Protein AF-S3HGX3-F1 (afdb_monomer)

Organism: NCBI:txid990285

Radius of gyration: 30.18 Å; Cα contacts (8 Å, |Δi|>4): 85; chains: 1; bounding box: 88×58×69 Å

Foldseek 3Di:
DDDDDPPDPPPPPDPPVVPPPFDFPDWDWDDDVQFIWIWTAGPVGDIDIDTDGCVVPPPHDRVCVVVVSVVVVVVVVVVVVPDDPDDDDPVVVVVVVVVVVVPDDDPPPPPPPDDDDPPDDDDDDDD

Structure (mmCIF, N/CA/C/O backbone):
data_AF-S3HGX3-F1
#
_entry.id   AF-S3HGX3-F1
#
loop_
_atom_site.group_PDB
_atom_site.id
_atom_site.type_symbol
_atom_site.label_atom_id
_atom_site.label_alt_id
_atom_site.label_comp_id
_atom_site.label_asym_id
_atom_site.label_entity_id
_atom_site.label_seq_id
_atom_site.pdbx_PDB_ins_code
_atom_site.Cartn_x
_atom_site.Cartn_y
_atom_site.Cartn_z
_atom_site.occupancy
_atom_site.B_iso_or_equiv
_atom_site.auth_seq_id
_atom_site.auth_comp_id
_atom_site.auth_asym_id
_atom_site.auth_atom_id
_atom_site.pdbx_PDB_model_num
ATOM 1 N N . MET A 1 1 ? -31.665 -16.029 56.539 1.00 43.66 1 MET A N 1
ATOM 2 C CA . MET A 1 1 ? -31.669 -16.544 55.157 1.00 43.66 1 MET A CA 1
ATOM 3 C C . MET A 1 1 ? -31.336 -15.346 54.291 1.00 43.66 1 MET A C 1
ATOM 5 O O . MET A 1 1 ? -32.174 -14.468 54.161 1.00 43.66 1 MET A O 1
ATOM 9 N N . LEU A 1 2 ? -30.049 -15.194 53.976 1.00 43.62 2 LEU A N 1
ATOM 10 C CA . LEU A 1 2 ? -29.474 -13.968 53.418 1.00 43.62 2 LEU A CA 1
ATOM 11 C C . LEU A 1 2 ? -29.730 -13.867 51.908 1.00 43.62 2 LEU A C 1
ATOM 13 O O . LEU A 1 2 ? -29.897 -14.873 51.225 1.00 43.62 2 LEU A O 1
ATOM 17 N N . ASP A 1 3 ? -29.776 -12.618 51.475 1.00 42.62 3 ASP A N 1
ATOM 18 C CA . ASP A 1 3 ? -30.078 -12.054 50.164 1.00 42.62 3 ASP A CA 1
ATOM 19 C C . ASP A 1 3 ? -28.940 -12.252 49.130 1.00 42.62 3 ASP A C 1
ATOM 21 O O . ASP A 1 3 ? -27.788 -11.968 49.453 1.00 42.62 3 ASP A O 1
ATOM 25 N N . ASN A 1 4 ? -29.317 -12.654 47.897 1.00 49.75 4 ASN A N 1
ATOM 26 C CA . ASN A 1 4 ? -28.673 -12.388 46.582 1.00 49.75 4 ASN A CA 1
ATOM 27 C C . ASN A 1 4 ? -27.224 -12.904 46.312 1.00 49.75 4 ASN A C 1
ATOM 29 O O . ASN A 1 4 ? -26.557 -13.378 47.224 1.00 49.75 4 ASN A O 1
ATOM 33 N N . PRO A 1 5 ? -26.602 -12.707 45.121 1.00 52.41 5 PRO A N 1
ATOM 34 C CA . PRO A 1 5 ? -27.024 -12.791 43.704 1.00 52.41 5 PRO A CA 1
ATOM 35 C C . PRO A 1 5 ? -25.943 -13.454 42.793 1.00 52.41 5 PRO A C 1
ATOM 37 O O . PRO A 1 5 ? -24.835 -12.928 42.692 1.00 52.41 5 PRO A O 1
ATOM 40 N N . ASP A 1 6 ? -26.241 -14.505 42.016 1.00 46.69 6 ASP A N 1
ATOM 41 C CA . ASP A 1 6 ? -25.318 -14.979 40.952 1.00 46.69 6 ASP A CA 1
ATOM 42 C C . ASP A 1 6 ? -25.847 -14.624 39.554 1.00 46.69 6 ASP A C 1
ATOM 44 O O . ASP A 1 6 ? -26.262 -15.452 38.746 1.00 46.69 6 ASP A O 1
ATOM 48 N N . GLU A 1 7 ? -25.867 -13.317 39.295 1.00 57.22 7 GLU A N 1
ATOM 49 C CA . GLU A 1 7 ? -25.863 -12.746 37.954 1.00 57.22 7 GLU A CA 1
ATOM 50 C C . GLU A 1 7 ? -24.412 -12.431 37.591 1.00 57.22 7 GLU A C 1
ATOM 52 O O . GLU A 1 7 ? -23.930 -11.354 37.934 1.00 57.22 7 GLU A O 1
ATOM 57 N N . LYS A 1 8 ? -23.720 -13.329 36.881 1.00 50.72 8 LYS A N 1
ATOM 58 C CA . LYS A 1 8 ? -22.553 -12.985 36.044 1.00 50.72 8 LYS A CA 1
ATOM 59 C C . LYS A 1 8 ? -22.445 -13.956 34.864 1.00 50.72 8 LYS A C 1
ATOM 61 O O . LYS A 1 8 ? -21.452 -14.657 34.681 1.00 50.72 8 LYS A O 1
ATOM 66 N N . ARG A 1 9 ? -23.476 -13.997 34.015 1.00 44.62 9 ARG A N 1
ATOM 67 C CA . ARG A 1 9 ? -23.360 -14.581 32.672 1.00 44.62 9 ARG A CA 1
ATOM 68 C C . ARG A 1 9 ? -22.400 -13.680 31.894 1.00 44.62 9 ARG A C 1
ATOM 70 O O . ARG A 1 9 ? -22.819 -12.669 31.340 1.00 44.62 9 ARG A O 1
ATOM 77 N N . PHE A 1 10 ? -21.111 -14.016 31.916 1.00 42.84 10 PHE A N 1
ATOM 78 C CA . PHE A 1 10 ? -20.070 -13.394 31.100 1.00 42.84 10 PHE A CA 1
ATOM 79 C C . PHE A 1 10 ? -20.380 -13.663 29.622 1.00 42.84 10 PHE A C 1
ATOM 81 O O . PHE A 1 10 ? -19.813 -14.541 28.975 1.00 42.84 10 PHE A O 1
ATOM 88 N N . THR A 1 11 ? -21.338 -12.919 29.073 1.00 45.44 11 THR A N 1
ATOM 89 C CA . THR A 1 11 ? -21.412 -12.698 27.640 1.00 45.44 11 THR A CA 1
ATOM 90 C C . THR A 1 11 ? -20.208 -11.838 27.316 1.00 45.44 11 THR A C 1
ATOM 92 O O . THR A 1 11 ? -20.196 -10.647 27.630 1.00 45.44 11 THR A O 1
ATOM 95 N N . TRP A 1 12 ? -19.186 -12.446 26.723 1.00 38.22 12 TRP A N 1
ATOM 96 C CA . TRP A 1 12 ? -18.106 -11.742 26.048 1.00 38.22 12 TRP A CA 1
ATOM 97 C C . TRP A 1 12 ? -18.719 -10.968 24.876 1.00 38.22 12 TRP A C 1
ATOM 99 O O . TRP A 1 12 ? -18.672 -11.383 23.721 1.00 38.22 12 TRP A O 1
ATOM 109 N N . ARG A 1 13 ? -19.383 -9.850 25.181 1.00 45.44 13 ARG A N 1
ATOM 110 C CA . ARG A 1 13 ? -19.679 -8.809 24.212 1.00 45.44 13 ARG A CA 1
ATOM 111 C C . ARG A 1 13 ? -18.330 -8.209 23.872 1.00 45.44 13 ARG A C 1
ATOM 113 O O . ARG A 1 13 ? -17.837 -7.346 24.580 1.00 45.44 13 ARG A O 1
ATOM 120 N N . ASN A 1 14 ? -17.723 -8.780 22.839 1.00 51.47 14 ASN A N 1
ATOM 121 C CA . ASN A 1 14 ? -17.058 -8.068 21.764 1.00 51.47 14 ASN A CA 1
ATOM 122 C C . ASN A 1 14 ? -16.847 -6.579 22.093 1.00 51.47 14 ASN A C 1
ATOM 124 O O . ASN A 1 14 ? -17.664 -5.740 21.707 1.00 51.47 14 ASN A O 1
ATOM 128 N N . CYS A 1 15 ? -15.773 -6.259 22.819 1.00 46.22 15 CYS A N 1
ATOM 129 C CA . CYS A 1 15 ? -15.245 -4.901 22.906 1.00 46.22 15 CYS A CA 1
ATOM 130 C C . CYS A 1 15 ? -14.617 -4.556 21.550 1.00 46.22 15 CYS A C 1
ATOM 132 O O . CYS A 1 15 ? -13.412 -4.365 21.428 1.00 46.22 15 CYS A O 1
ATOM 134 N N . GLN A 1 16 ? -15.439 -4.524 20.503 1.00 52.69 16 GLN A N 1
ATOM 135 C CA . GLN A 1 16 ? -15.096 -3.839 19.277 1.00 52.69 16 GLN A CA 1
ATOM 136 C C . GLN A 1 16 ? -15.202 -2.364 19.623 1.00 52.69 16 GLN A C 1
ATOM 138 O O . GLN A 1 16 ? -16.304 -1.828 19.624 1.00 52.69 16 GLN A O 1
ATOM 143 N N . ASN A 1 17 ? -14.087 -1.736 19.986 1.00 49.31 17 ASN A N 1
ATOM 144 C CA . ASN A 1 17 ? -14.010 -0.287 20.076 1.00 49.31 17 ASN A CA 1
ATOM 145 C C . ASN A 1 17 ? -14.389 0.256 18.681 1.00 49.31 17 ASN A C 1
ATOM 147 O O . ASN A 1 17 ? -13.613 0.060 17.743 1.00 49.31 17 ASN A O 1
ATOM 151 N N . PRO A 1 18 ? -15.581 0.851 18.479 1.00 50.81 18 PRO A N 1
ATOM 152 C CA . PRO A 1 18 ? -16.031 1.239 17.143 1.00 50.81 18 PRO A CA 1
ATOM 153 C C . PRO A 1 18 ? -15.383 2.552 16.677 1.00 50.81 18 PRO A C 1
ATOM 155 O O . PRO A 1 18 ? -15.626 2.995 15.562 1.00 50.81 18 PRO A O 1
ATOM 158 N N . GLU A 1 19 ? -14.559 3.181 17.520 1.00 48.81 19 GLU A N 1
ATOM 159 C CA . GLU A 1 19 ? -14.175 4.586 17.359 1.00 48.81 19 GLU A CA 1
ATOM 160 C C . GLU A 1 19 ? -12.846 4.811 16.622 1.00 48.81 19 GLU A C 1
ATOM 162 O O . GLU A 1 19 ? -12.433 5.952 16.454 1.00 48.81 19 GLU A O 1
ATOM 167 N N . ILE A 1 20 ? -12.188 3.753 16.129 1.00 54.34 20 ILE A N 1
ATOM 168 C CA . ILE A 1 20 ? -11.042 3.882 15.206 1.00 54.34 20 ILE A CA 1
ATOM 169 C C . ILE A 1 20 ? -11.229 2.947 14.003 1.00 54.34 20 ILE A C 1
ATOM 171 O O . ILE A 1 20 ? -10.363 2.147 13.656 1.00 54.34 20 ILE A O 1
ATOM 175 N N . SER A 1 21 ? -12.395 2.995 13.354 1.00 59.59 21 SER A N 1
ATOM 176 C CA . SER A 1 21 ? -12.533 2.416 12.016 1.00 59.59 21 SER A CA 1
ATOM 177 C C . SER A 1 21 ? -11.971 3.404 10.993 1.00 59.59 21 SER A C 1
ATOM 179 O O . SER A 1 21 ? -12.664 4.331 10.577 1.00 59.59 21 SER A O 1
ATOM 181 N N . MET A 1 22 ? -10.714 3.223 10.584 1.00 67.62 22 MET A N 1
ATOM 182 C CA . MET A 1 22 ? -10.182 3.916 9.409 1.00 67.62 22 MET A CA 1
ATOM 183 C C . MET A 1 22 ? -10.881 3.349 8.164 1.00 67.62 22 MET A C 1
ATOM 185 O O . MET A 1 22 ? -10.532 2.273 7.678 1.00 67.62 22 MET A O 1
ATOM 189 N N . ALA A 1 23 ? -11.905 4.044 7.670 1.00 77.88 23 ALA A N 1
ATOM 190 C CA . ALA A 1 23 ? -12.539 3.719 6.400 1.00 77.88 23 ALA A CA 1
ATOM 191 C C . ALA A 1 23 ? -11.702 4.316 5.262 1.00 77.88 23 ALA A C 1
ATOM 193 O O . ALA A 1 23 ? -11.522 5.530 5.186 1.00 77.88 23 ALA A O 1
ATOM 194 N N . ILE A 1 24 ? -11.167 3.452 4.397 1.00 83.12 24 ILE A N 1
ATOM 195 C CA . ILE A 1 24 ? -10.436 3.877 3.200 1.00 83.12 24 ILE A CA 1
ATOM 196 C C . ILE A 1 24 ? -11.454 4.454 2.212 1.00 83.12 24 ILE A C 1
ATOM 198 O O . ILE A 1 24 ? -12.335 3.728 1.748 1.00 83.12 24 ILE A O 1
ATOM 202 N N . THR A 1 25 ? -11.321 5.738 1.896 1.00 89.75 25 THR A N 1
ATOM 203 C CA . THR A 1 25 ? -12.212 6.469 0.984 1.00 89.75 25 THR A CA 1
ATOM 204 C C . THR A 1 25 ? -11.733 6.363 -0.456 1.00 89.75 25 THR A C 1
ATOM 206 O O . THR A 1 25 ? -12.538 6.149 -1.359 1.00 89.75 25 THR A O 1
ATOM 209 N N . ASP A 1 26 ? -10.426 6.492 -0.674 1.00 91.50 26 ASP A N 1
ATOM 210 C CA . ASP A 1 26 ? -9.827 6.469 -2.004 1.00 91.50 26 ASP A CA 1
ATOM 211 C C . ASP A 1 26 ? -8.480 5.728 -2.003 1.00 91.50 26 ASP A C 1
ATOM 213 O O . ASP A 1 26 ? -7.772 5.658 -0.990 1.00 91.50 26 ASP A O 1
ATOM 217 N N . VAL A 1 27 ? -8.167 5.110 -3.147 1.00 94.12 27 VAL A N 1
ATOM 218 C CA . VAL A 1 27 ? -6.923 4.371 -3.372 1.00 94.12 27 VAL A CA 1
ATOM 219 C C . VAL A 1 27 ? -6.345 4.755 -4.723 1.00 94.12 27 VAL A C 1
ATOM 221 O O . VAL A 1 27 ? -6.924 4.449 -5.765 1.00 94.12 27 VAL A O 1
ATOM 224 N N . THR A 1 28 ? -5.155 5.344 -4.709 1.00 95.25 28 THR A N 1
ATOM 225 C CA . THR A 1 28 ? -4.439 5.763 -5.918 1.00 95.25 28 THR A CA 1
ATOM 226 C C . THR A 1 28 ? -3.139 4.992 -6.082 1.00 95.25 28 THR A C 1
ATOM 228 O O . THR A 1 28 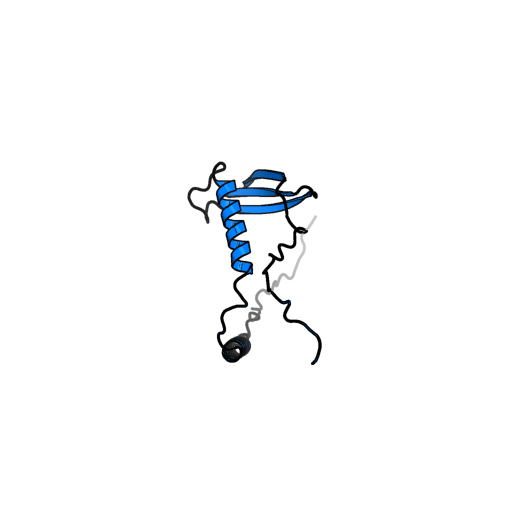? -2.485 4.613 -5.111 1.00 95.25 28 THR A O 1
ATOM 231 N N . VAL A 1 29 ? -2.765 4.731 -7.337 1.00 96.88 29 VAL A N 1
ATOM 232 C CA . VAL A 1 29 ? -1.525 4.035 -7.695 1.00 96.88 29 VAL A CA 1
ATOM 233 C C . VAL A 1 29 ? -0.696 4.944 -8.587 1.00 96.88 29 VAL A C 1
ATOM 235 O O . VAL A 1 29 ? -1.153 5.365 -9.648 1.00 96.88 29 VAL A O 1
ATOM 238 N N . HIS A 1 30 ? 0.541 5.201 -8.178 1.00 95.94 30 HIS A N 1
ATOM 239 C CA . HIS A 1 30 ? 1.503 5.987 -8.937 1.00 95.94 30 HIS A CA 1
ATOM 240 C C . HIS A 1 30 ? 2.714 5.127 -9.312 1.00 95.94 30 HIS A C 1
ATOM 242 O O . HIS A 1 30 ? 3.280 4.462 -8.441 1.00 95.94 30 HIS A O 1
ATOM 248 N N . PRO A 1 31 ? 3.150 5.122 -10.583 1.00 94.88 31 PRO A N 1
ATOM 249 C CA . PRO A 1 31 ? 4.423 4.515 -10.944 1.00 94.88 31 PRO A CA 1
ATOM 250 C C . PRO A 1 31 ? 5.576 5.286 -10.285 1.00 94.88 31 PRO A C 1
ATOM 252 O O . PRO A 1 31 ? 5.545 6.513 -10.183 1.00 94.88 31 PRO A O 1
ATOM 255 N N . LYS A 1 32 ? 6.601 4.558 -9.846 1.00 93.62 32 LYS A N 1
ATOM 256 C CA . LYS A 1 32 ? 7.849 5.091 -9.289 1.00 93.62 32 LYS A CA 1
ATOM 257 C C . LYS A 1 32 ? 9.024 4.382 -9.960 1.00 93.62 32 LYS A C 1
ATOM 259 O O . LYS A 1 32 ? 8.856 3.307 -10.532 1.00 93.62 32 LYS A O 1
ATOM 264 N N . ASP A 1 33 ? 10.214 4.967 -9.881 1.00 91.75 33 ASP A N 1
ATOM 265 C CA . ASP A 1 33 ? 11.441 4.310 -10.329 1.00 91.75 33 ASP A CA 1
ATOM 266 C C . ASP A 1 33 ? 11.571 2.907 -9.706 1.00 91.75 33 ASP A C 1
ATOM 268 O O . ASP A 1 33 ? 11.565 2.744 -8.482 1.00 91.75 33 ASP A O 1
ATOM 272 N N . GLY A 1 34 ? 11.569 1.885 -10.564 1.00 89.94 34 GLY A N 1
ATOM 273 C CA . GLY A 1 34 ? 11.648 0.484 -10.156 1.00 89.94 34 GLY A CA 1
ATOM 274 C C . GLY A 1 34 ? 10.423 -0.079 -9.420 1.00 89.94 34 GLY A C 1
ATOM 275 O O . GLY A 1 34 ? 10.555 -1.126 -8.781 1.00 89.94 34 GLY A O 1
ATOM 276 N N . GLY A 1 35 ? 9.241 0.555 -9.472 1.00 94.56 35 GLY A N 1
ATOM 277 C CA . GLY A 1 35 ? 8.069 0.051 -8.749 1.00 94.56 35 GLY A CA 1
ATOM 278 C C . GLY A 1 35 ? 6.801 0.909 -8.801 1.00 94.56 35 GLY A C 1
ATOM 279 O O . GLY A 1 35 ? 6.548 1.639 -9.756 1.00 94.56 35 GLY A O 1
ATOM 280 N N . PHE A 1 36 ? 5.983 0.797 -7.753 1.00 96.38 36 PHE A N 1
ATOM 281 C CA . PHE A 1 36 ? 4.705 1.500 -7.613 1.00 96.38 36 PHE A CA 1
ATOM 282 C C . PHE A 1 36 ? 4.510 1.996 -6.180 1.00 96.38 36 PHE A C 1
ATOM 284 O O . PHE A 1 36 ? 4.911 1.339 -5.219 1.00 96.38 36 PHE A O 1
ATOM 291 N N . VAL A 1 37 ? 3.856 3.141 -6.034 1.00 96.69 37 VAL A N 1
ATOM 292 C CA . VAL A 1 37 ? 3.390 3.671 -4.752 1.00 96.69 37 VAL A CA 1
ATOM 293 C C . VAL A 1 37 ? 1.873 3.600 -4.743 1.00 96.69 37 VAL A C 1
ATOM 295 O O . VAL A 1 37 ? 1.225 4.128 -5.644 1.00 96.69 37 VAL A O 1
ATOM 298 N N . VAL A 1 38 ? 1.314 2.937 -3.736 1.00 96.56 38 VAL A N 1
ATOM 299 C CA . VAL A 1 38 ? -0.129 2.860 -3.506 1.00 96.56 38 VAL A CA 1
ATOM 300 C C . VAL A 1 38 ? -0.465 3.727 -2.304 1.00 96.56 38 VAL A C 1
ATOM 302 O O . VAL A 1 38 ? 0.086 3.517 -1.224 1.00 96.56 38 VAL A O 1
ATOM 305 N N . ILE A 1 39 ? -1.349 4.700 -2.489 1.00 95.94 39 ILE A N 1
ATOM 306 C CA . ILE A 1 39 ? -1.758 5.642 -1.451 1.00 95.94 39 ILE A CA 1
ATOM 307 C C . ILE A 1 39 ? -3.198 5.319 -1.072 1.00 95.94 39 ILE A C 1
ATOM 309 O O . ILE A 1 39 ? -4.080 5.311 -1.926 1.00 95.94 39 ILE A O 1
ATOM 313 N N . PHE A 1 40 ? -3.425 5.047 0.209 1.00 94.44 40 PHE A N 1
ATOM 314 C CA . PHE A 1 40 ? -4.746 4.847 0.795 1.00 94.44 40 PHE A CA 1
ATOM 315 C C . PHE A 1 40 ? -5.105 6.099 1.583 1.00 94.44 40 PHE A C 1
ATOM 317 O O . PHE A 1 40 ? -4.352 6.476 2.479 1.00 94.44 40 PHE A O 1
ATOM 324 N N . THR A 1 41 ? -6.225 6.739 1.271 1.00 93.62 41 THR A N 1
ATOM 325 C CA . THR A 1 41 ? -6.700 7.939 1.977 1.00 93.62 41 THR A CA 1
ATOM 326 C C . THR A 1 41 ? -7.946 7.622 2.798 1.00 93.62 41 THR A C 1
ATOM 328 O O . THR A 1 41 ? -8.760 6.783 2.404 1.00 93.62 41 THR A O 1
ATOM 331 N N . ASP A 1 42 ? -8.097 8.268 3.952 1.00 89.88 42 ASP A N 1
ATOM 332 C CA . ASP A 1 42 ? -9.322 8.213 4.752 1.00 89.88 42 ASP A CA 1
ATOM 333 C C . ASP A 1 42 ? -10.209 9.448 4.515 1.00 89.88 42 ASP A C 1
ATOM 335 O O . ASP A 1 42 ? -9.860 10.394 3.810 1.00 89.88 42 ASP A O 1
ATOM 339 N N . GLN A 1 43 ? -11.393 9.438 5.124 1.00 86.69 43 GLN A N 1
ATOM 340 C CA . GLN A 1 43 ? -12.334 10.563 5.104 1.00 86.69 43 GLN A CA 1
ATOM 341 C C . GLN A 1 43 ? -11.842 11.819 5.847 1.00 86.69 43 GLN A C 1
ATOM 343 O O . GLN A 1 43 ? -12.388 12.900 5.640 1.00 86.69 43 GLN A O 1
ATOM 348 N N . SER A 1 44 ? -10.841 11.683 6.717 1.00 88.00 44 SER A N 1
ATOM 349 C CA . SER A 1 44 ? -10.276 12.775 7.517 1.00 88.00 44 SER A CA 1
ATOM 350 C C . SER A 1 44 ? -9.123 13.489 6.799 1.00 88.00 44 SER A C 1
ATOM 352 O O . SER A 1 44 ? -8.636 14.503 7.293 1.00 88.00 44 SER A O 1
ATOM 354 N N . GLY A 1 45 ? -8.680 12.974 5.646 1.00 85.50 45 GLY A N 1
ATOM 355 C CA . GLY A 1 45 ? -7.529 13.476 4.893 1.00 85.50 45 GLY A CA 1
ATOM 356 C C . GLY A 1 45 ? -6.187 12.847 5.291 1.00 85.50 45 GLY A C 1
ATOM 357 O O . GLY A 1 45 ? -5.154 13.213 4.728 1.00 85.50 45 GLY A O 1
ATOM 358 N N . ASN A 1 46 ? -6.179 11.888 6.218 1.00 90.19 46 ASN A N 1
ATOM 359 C CA . ASN A 1 46 ? -5.012 11.067 6.515 1.00 90.19 46 ASN A CA 1
ATOM 360 C C . ASN A 1 46 ? -4.728 10.137 5.336 1.00 90.19 46 ASN A C 1
ATOM 362 O O . ASN A 1 46 ? -5.647 9.615 4.700 1.00 90.19 46 ASN A O 1
ATOM 366 N N . ASN A 1 47 ? -3.449 9.877 5.068 1.00 93.44 47 ASN A N 1
ATOM 367 C CA . ASN A 1 47 ? -3.063 8.899 4.064 1.00 93.44 47 ASN A CA 1
ATOM 368 C C . ASN A 1 47 ? -1.962 7.961 4.556 1.00 93.44 47 ASN A C 1
ATOM 370 O O . ASN A 1 47 ? -1.132 8.320 5.388 1.00 93.44 47 ASN A O 1
ATOM 374 N N . ILE A 1 48 ? -1.982 6.744 4.023 1.00 92.62 48 ILE A N 1
ATOM 375 C CA . ILE A 1 48 ? -0.940 5.741 4.201 1.00 92.62 48 ILE A CA 1
ATOM 376 C C . ILE A 1 48 ? -0.390 5.430 2.819 1.00 92.62 48 ILE A C 1
ATOM 378 O O . ILE A 1 48 ? -1.130 5.027 1.921 1.00 92.62 48 ILE A O 1
ATOM 382 N N . SER A 1 49 ? 0.918 5.602 2.657 1.00 94.69 49 SER A N 1
ATOM 383 C CA . SER A 1 49 ? 1.616 5.303 1.410 1.00 94.69 49 SER A CA 1
ATOM 384 C C . SER A 1 49 ? 2.396 4.001 1.541 1.00 94.69 49 SER A C 1
ATOM 386 O O . SER A 1 49 ? 3.268 3.870 2.397 1.00 94.69 49 SER A O 1
ATOM 388 N N . VAL A 1 50 ? 2.112 3.046 0.662 1.00 95.00 50 VAL A N 1
ATOM 389 C CA . VAL A 1 50 ? 2.827 1.774 0.563 1.00 95.00 50 VAL A CA 1
ATOM 390 C C . VAL A 1 50 ? 3.676 1.795 -0.701 1.00 95.00 50 VAL A C 1
ATOM 392 O O . VAL A 1 50 ? 3.152 1.910 -1.807 1.00 95.00 50 VAL A O 1
ATOM 395 N N . THR A 1 51 ? 4.995 1.683 -0.547 1.00 95.75 51 THR A N 1
ATOM 396 C CA . THR A 1 51 ? 5.920 1.600 -1.686 1.00 95.75 51 THR A CA 1
ATOM 397 C C . THR A 1 51 ? 6.269 0.145 -1.966 1.00 95.75 51 THR A C 1
ATOM 399 O O . THR A 1 51 ? 6.746 -0.562 -1.082 1.00 95.75 51 THR A O 1
ATOM 402 N N . LEU A 1 52 ? 6.060 -0.289 -3.206 1.00 95.00 52 LEU A N 1
ATOM 403 C CA . LEU A 1 52 ? 6.378 -1.625 -3.692 1.00 95.00 52 LEU A CA 1
ATOM 404 C C . LEU A 1 52 ? 7.468 -1.526 -4.758 1.00 95.00 52 LEU A C 1
ATOM 406 O O . LEU A 1 52 ? 7.324 -0.771 -5.717 1.00 95.00 52 LEU A O 1
ATOM 410 N N . TYR A 1 53 ? 8.531 -2.314 -4.617 1.00 95.12 53 TYR A N 1
ATOM 411 C CA . TYR A 1 53 ? 9.631 -2.373 -5.581 1.00 95.12 53 TYR A CA 1
ATOM 412 C C . TYR A 1 53 ? 9.573 -3.674 -6.377 1.00 95.12 53 TYR A C 1
ATOM 414 O O . TYR A 1 53 ? 9.461 -4.756 -5.799 1.00 95.12 53 TYR A O 1
ATOM 422 N N . ALA A 1 54 ? 9.714 -3.588 -7.699 1.00 90.44 54 ALA A N 1
ATOM 423 C CA . ALA A 1 54 ? 9.715 -4.749 -8.588 1.00 90.44 54 ALA A CA 1
ATOM 424 C C . ALA A 1 54 ? 10.876 -5.716 -8.286 1.00 90.44 54 ALA A C 1
ATOM 426 O O . ALA A 1 54 ? 10.720 -6.925 -8.432 1.00 90.44 54 ALA A O 1
ATOM 427 N N . ALA A 1 55 ? 12.007 -5.200 -7.788 1.00 89.81 55 ALA A N 1
ATOM 428 C CA . ALA A 1 55 ? 13.147 -6.014 -7.358 1.00 89.81 55 ALA A CA 1
ATOM 429 C C . ALA A 1 55 ? 12.815 -6.938 -6.169 1.00 89.81 55 ALA A C 1
ATOM 431 O O . ALA A 1 55 ? 13.301 -8.063 -6.110 1.00 89.81 55 ALA A O 1
ATOM 432 N N . ALA A 1 56 ? 11.967 -6.481 -5.242 1.00 87.25 56 ALA A N 1
ATOM 433 C CA . ALA A 1 56 ? 11.534 -7.257 -4.077 1.00 87.25 56 ALA A CA 1
ATOM 434 C C . ALA A 1 56 ? 10.241 -8.050 -4.336 1.00 87.25 56 ALA A C 1
ATOM 436 O O . ALA A 1 56 ? 9.849 -8.898 -3.540 1.00 87.25 56 ALA A O 1
ATOM 437 N N . SER A 1 57 ? 9.530 -7.745 -5.422 1.00 84.19 57 SER A N 1
ATOM 438 C CA . SER A 1 57 ? 8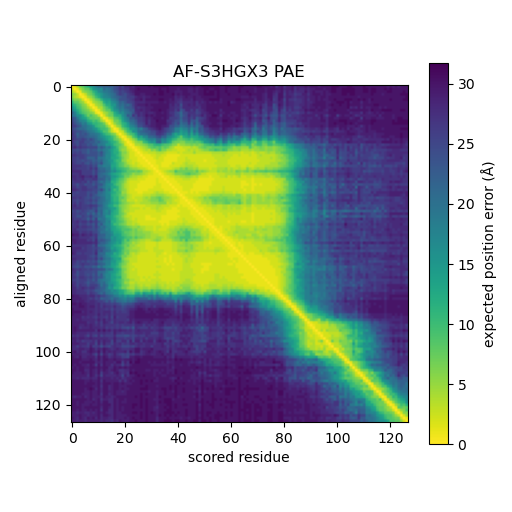.227 -8.321 -5.755 1.00 84.19 57 SER A CA 1
ATOM 439 C C . SER A 1 57 ? 8.171 -8.679 -7.243 1.00 84.19 57 SER A C 1
ATOM 441 O O . SER A 1 57 ? 7.686 -7.883 -8.052 1.00 84.19 57 SER A O 1
ATOM 443 N N . PRO A 1 58 ? 8.646 -9.878 -7.626 1.00 88.38 58 PRO A N 1
ATOM 444 C CA . PRO A 1 58 ? 8.581 -10.343 -9.006 1.00 88.38 58 PRO A CA 1
ATOM 445 C C . PRO A 1 58 ? 7.141 -10.334 -9.543 1.00 88.38 58 PRO A C 1
ATOM 447 O O . PRO A 1 58 ? 6.205 -10.758 -8.860 1.00 88.38 58 PRO A O 1
ATOM 450 N N . GLY A 1 59 ? 6.957 -9.854 -10.776 1.00 89.31 59 GLY A N 1
ATOM 451 C CA . GLY A 1 59 ? 5.638 -9.766 -11.416 1.00 89.31 59 GLY A CA 1
ATOM 452 C C . GLY A 1 59 ? 4.757 -8.613 -10.918 1.00 89.31 59 GLY A C 1
ATOM 453 O O . GLY A 1 59 ? 3.546 -8.635 -11.143 1.00 89.31 59 GLY A O 1
ATOM 454 N N . LEU A 1 60 ? 5.329 -7.619 -10.232 1.00 93.25 60 LEU A N 1
ATOM 455 C CA . LEU A 1 60 ? 4.620 -6.405 -9.832 1.00 93.25 60 LEU A CA 1
ATOM 456 C C . LEU A 1 60 ? 4.195 -5.591 -11.066 1.00 93.25 60 LEU A C 1
ATOM 458 O O . LEU A 1 60 ? 5.022 -5.213 -11.892 1.00 93.25 60 LEU A O 1
ATOM 462 N N . THR A 1 61 ? 2.898 -5.313 -11.176 1.00 93.75 61 THR A N 1
ATOM 463 C CA . THR A 1 61 ? 2.290 -4.505 -12.246 1.00 93.75 61 THR A CA 1
ATOM 464 C C . THR A 1 61 ? 1.306 -3.507 -11.641 1.00 93.75 61 THR A C 1
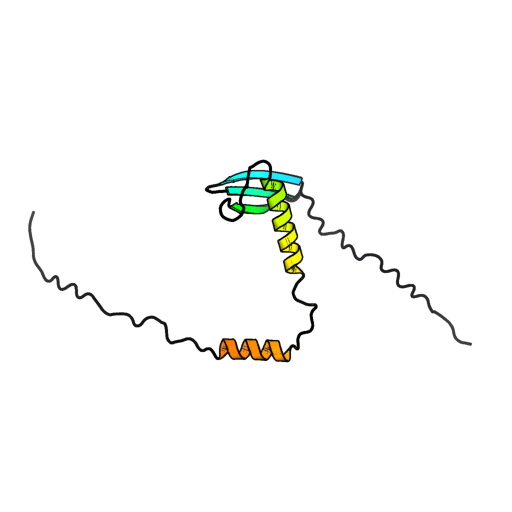ATOM 466 O O . THR A 1 61 ? 0.907 -3.655 -10.486 1.00 93.75 61 THR A O 1
ATOM 469 N N . SER A 1 62 ? 0.874 -2.506 -12.411 1.00 90.12 62 SER A N 1
ATOM 470 C CA . SER A 1 62 ? -0.099 -1.510 -11.940 1.00 90.12 62 SER A CA 1
ATOM 471 C C . SER A 1 62 ? -1.430 -2.132 -11.504 1.00 90.12 62 SER A C 1
ATOM 473 O O . SER A 1 62 ? -2.018 -1.681 -10.527 1.00 90.12 62 SER A O 1
ATOM 475 N N . ASP A 1 63 ? -1.875 -3.183 -12.199 1.00 91.94 63 ASP A N 1
ATOM 476 C CA . ASP A 1 63 ? -3.125 -3.902 -11.924 1.00 91.94 63 ASP A CA 1
ATOM 477 C C . ASP A 1 63 ? -3.081 -4.642 -10.577 1.00 91.94 63 ASP A C 1
ATOM 479 O O . ASP A 1 63 ? -4.015 -4.581 -9.779 1.00 91.94 63 ASP A O 1
ATOM 483 N N . ASN A 1 64 ? -1.946 -5.271 -10.263 1.00 94.38 64 ASN A N 1
ATOM 484 C CA . ASN A 1 64 ? -1.796 -6.044 -9.030 1.00 94.38 64 ASN A CA 1
ATOM 485 C C . ASN A 1 64 ? -1.189 -5.256 -7.856 1.00 94.38 64 ASN A C 1
ATOM 487 O O . ASN A 1 64 ? -1.152 -5.776 -6.736 1.00 94.38 64 ASN A O 1
ATOM 491 N N . ALA A 1 65 ? -0.757 -4.009 -8.073 1.00 95.19 65 ALA A N 1
ATOM 492 C CA . ALA A 1 65 ? -0.115 -3.177 -7.057 1.00 95.19 65 ALA A CA 1
ATOM 493 C C . ALA A 1 65 ? -1.006 -2.981 -5.821 1.00 95.19 65 ALA A C 1
ATOM 495 O O . ALA A 1 65 ? -0.533 -3.129 -4.696 1.00 95.19 65 ALA A O 1
ATOM 496 N N . ILE A 1 66 ? -2.306 -2.730 -6.010 1.00 94.50 66 ILE A N 1
ATOM 497 C CA . ILE A 1 66 ? -3.256 -2.530 -4.900 1.00 94.50 66 ILE A CA 1
ATOM 498 C C . ILE A 1 66 ? -3.374 -3.800 -4.056 1.00 94.50 66 ILE A C 1
ATOM 500 O O . ILE A 1 66 ? -3.292 -3.748 -2.828 1.00 94.50 66 ILE A O 1
ATOM 504 N N . THR A 1 67 ? -3.533 -4.952 -4.709 1.00 96.19 67 THR A N 1
ATOM 505 C CA . THR A 1 67 ? -3.637 -6.256 -4.043 1.00 96.19 67 THR A CA 1
ATOM 506 C C . THR A 1 67 ? -2.384 -6.553 -3.225 1.00 96.19 67 THR A C 1
ATOM 508 O O . THR A 1 67 ? -2.477 -6.960 -2.067 1.00 96.19 67 THR A O 1
ATOM 511 N N . ARG A 1 68 ? -1.201 -6.290 -3.794 1.00 95.06 68 ARG A N 1
ATOM 512 C CA . ARG A 1 68 ? 0.086 -6.468 -3.109 1.00 95.06 68 ARG A CA 1
ATOM 513 C C . ARG A 1 68 ? 0.255 -5.499 -1.939 1.00 95.06 68 ARG A C 1
ATOM 515 O O . ARG A 1 68 ? 0.683 -5.923 -0.871 1.00 95.06 68 ARG A O 1
ATOM 522 N N . ALA A 1 69 ? -0.132 -4.237 -2.105 1.00 94.88 69 ALA A N 1
ATOM 523 C CA . ALA A 1 69 ? -0.046 -3.229 -1.054 1.00 94.88 69 ALA A CA 1
ATOM 524 C C . ALA A 1 69 ? -0.958 -3.561 0.134 1.00 94.88 69 ALA A C 1
ATOM 526 O O . ALA A 1 69 ? -0.529 -3.467 1.281 1.00 94.88 69 ALA A O 1
ATOM 527 N N . ARG A 1 70 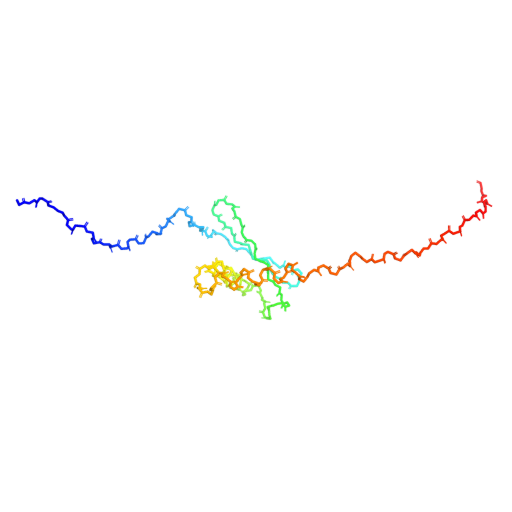? -2.186 -4.029 -0.131 1.00 93.12 70 ARG A N 1
ATOM 528 C CA . ARG A 1 70 ? -3.106 -4.511 0.912 1.00 93.12 70 ARG A CA 1
ATOM 529 C C . ARG A 1 70 ? -2.533 -5.704 1.668 1.00 93.12 70 ARG A C 1
ATOM 531 O O . ARG A 1 70 ? -2.611 -5.735 2.891 1.00 93.12 70 ARG A O 1
ATOM 538 N N . ALA A 1 71 ? -1.954 -6.667 0.951 1.00 92.88 71 ALA A N 1
ATOM 539 C CA . ALA A 1 71 ? -1.331 -7.832 1.570 1.00 92.88 71 ALA A CA 1
ATOM 540 C C . ALA A 1 71 ? -0.154 -7.433 2.472 1.00 92.88 71 ALA A C 1
ATOM 542 O O . ALA A 1 71 ? -0.053 -7.929 3.591 1.00 92.88 71 ALA A O 1
ATOM 543 N N . LEU A 1 72 ? 0.692 -6.503 2.014 1.00 92.31 72 LEU A N 1
ATOM 544 C CA . LEU A 1 72 ? 1.811 -5.993 2.801 1.00 92.31 72 LEU A CA 1
ATOM 545 C C . LEU A 1 72 ? 1.321 -5.278 4.066 1.00 92.31 72 LEU A C 1
ATOM 547 O O . LEU A 1 72 ? 1.774 -5.601 5.158 1.00 92.31 72 LEU A O 1
ATOM 551 N N . LEU A 1 73 ? 0.340 -4.382 3.933 1.00 90.50 73 LEU A N 1
ATOM 552 C CA . LEU A 1 73 ? -0.247 -3.670 5.068 1.00 90.50 73 LEU A CA 1
ATOM 553 C C . LEU A 1 73 ? -0.880 -4.635 6.085 1.00 90.50 73 LEU A C 1
ATOM 555 O O . LEU A 1 73 ? -0.662 -4.498 7.287 1.00 90.50 73 LEU A O 1
ATOM 559 N N . ALA A 1 74 ? -1.616 -5.646 5.616 1.00 88.06 74 ALA A N 1
ATOM 560 C CA . ALA A 1 74 ? -2.207 -6.666 6.480 1.00 88.06 74 ALA A CA 1
ATOM 561 C C . ALA A 1 74 ? -1.142 -7.494 7.219 1.00 88.06 74 ALA A C 1
ATOM 563 O O . ALA A 1 74 ? -1.308 -7.779 8.405 1.00 88.06 74 ALA A O 1
ATOM 564 N N . ALA A 1 75 ? -0.047 -7.855 6.543 1.00 86.75 75 ALA A N 1
ATOM 565 C CA . ALA A 1 75 ? 1.070 -8.562 7.160 1.00 86.75 75 ALA A CA 1
ATOM 566 C C . ALA A 1 75 ? 1.757 -7.708 8.238 1.00 86.75 75 ALA A C 1
ATOM 568 O O . ALA A 1 75 ? 2.031 -8.214 9.322 1.00 86.75 75 ALA A O 1
ATOM 569 N N . THR A 1 76 ? 1.961 -6.408 7.988 1.00 87.56 76 THR A N 1
ATOM 570 C CA . THR A 1 76 ? 2.544 -5.478 8.971 1.00 87.56 76 THR A CA 1
ATOM 571 C C . THR A 1 76 ? 1.679 -5.347 10.229 1.00 87.56 76 THR A C 1
ATOM 573 O O . THR A 1 76 ? 2.196 -5.348 11.348 1.00 87.56 76 THR A O 1
ATOM 576 N N . LEU A 1 77 ? 0.353 -5.288 10.070 1.00 83.50 77 LEU A N 1
ATOM 577 C CA . LEU A 1 77 ? -0.575 -5.250 11.204 1.00 8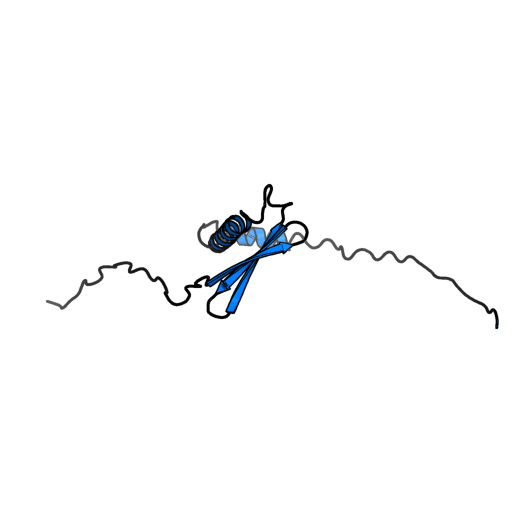3.50 77 LEU A CA 1
ATOM 578 C C . LEU A 1 77 ? -0.524 -6.544 12.033 1.00 83.50 77 LEU A C 1
ATOM 580 O O . LEU A 1 77 ? -0.572 -6.482 13.258 1.00 83.50 77 LEU A O 1
ATOM 584 N N . GLN A 1 78 ? -0.372 -7.705 11.387 1.00 78.19 78 GLN A N 1
ATOM 585 C CA . GLN A 1 78 ? -0.214 -8.990 12.079 1.00 78.19 78 GLN A CA 1
ATOM 586 C C . GLN A 1 78 ? 1.139 -9.098 12.792 1.00 78.19 78 GLN A C 1
ATOM 588 O O . GLN A 1 78 ? 1.187 -9.578 13.923 1.00 78.19 78 GLN A O 1
ATOM 593 N N . SER A 1 79 ? 2.224 -8.598 12.187 1.00 68.25 79 SER A N 1
ATOM 594 C CA . SER A 1 79 ? 3.539 -8.559 12.842 1.00 68.25 79 SER A CA 1
ATOM 595 C C . SER A 1 79 ? 3.559 -7.653 14.073 1.00 68.25 79 SER A C 1
ATOM 597 O O . SER A 1 79 ? 4.294 -7.920 15.012 1.00 68.25 79 SER A O 1
ATOM 599 N N . SER A 1 80 ? 2.702 -6.630 14.128 1.00 60.47 80 SER A N 1
ATOM 600 C CA . SER A 1 80 ? 2.575 -5.791 15.324 1.00 60.47 80 SER A CA 1
ATOM 601 C C . SER A 1 80 ? 1.924 -6.511 16.516 1.00 60.47 80 SER A C 1
ATOM 603 O O . SER A 1 80 ? 1.933 -5.965 17.615 1.00 60.47 80 SER A O 1
ATOM 605 N N . GLN A 1 81 ? 1.337 -7.700 16.318 1.00 57.75 81 GLN A N 1
ATOM 606 C CA . GLN A 1 81 ? 0.714 -8.506 17.379 1.00 57.75 81 GLN A CA 1
ATOM 607 C C . GLN A 1 81 ? 1.561 -9.716 17.804 1.00 57.75 81 GLN A C 1
ATOM 609 O O . GLN A 1 81 ? 1.136 -10.494 18.657 1.00 57.75 81 GLN A O 1
ATOM 614 N N . VAL A 1 82 ? 2.767 -9.867 17.246 1.00 52.00 82 VAL A N 1
ATOM 615 C CA . VAL A 1 82 ? 3.777 -10.830 17.704 1.00 52.00 82 VAL A CA 1
ATOM 616 C C . VAL A 1 82 ? 4.936 -10.093 18.364 1.00 52.00 82 VAL A C 1
ATOM 618 O O . VAL A 1 82 ? 6.008 -9.985 17.791 1.00 52.00 82 VAL A O 1
ATOM 621 N N . ASP A 1 83 ? 4.700 -9.590 19.575 1.00 53.06 83 ASP A N 1
ATOM 622 C CA . ASP A 1 83 ? 5.530 -9.969 20.723 1.00 53.06 83 ASP A CA 1
ATOM 623 C C . ASP A 1 83 ? 4.786 -9.639 22.028 1.00 53.06 83 ASP A C 1
ATOM 625 O O . ASP A 1 83 ? 4.369 -8.508 22.260 1.00 53.06 83 ASP A O 1
ATOM 629 N N . GLY A 1 84 ? 4.503 -10.652 22.842 1.00 50.41 84 GLY A N 1
ATOM 630 C CA . GLY A 1 84 ? 3.680 -10.505 24.050 1.00 50.41 84 GLY A CA 1
ATOM 631 C C . GLY A 1 84 ? 2.956 -11.779 24.485 1.00 50.41 84 GLY A C 1
ATOM 632 O O . GLY A 1 84 ? 2.402 -11.834 25.579 1.00 50.41 84 GLY A O 1
ATOM 633 N N . ALA A 1 85 ? 2.966 -12.832 23.662 1.00 53.59 85 ALA A N 1
ATOM 634 C CA . ALA A 1 85 ? 2.347 -14.106 24.020 1.00 53.59 85 ALA A CA 1
ATOM 635 C C . ALA A 1 85 ? 3.132 -15.321 23.512 1.00 53.59 85 ALA A C 1
ATOM 637 O O . ALA A 1 85 ? 2.586 -16.201 22.845 1.00 53.59 85 ALA A O 1
ATOM 638 N N . ARG A 1 86 ? 4.410 -15.429 23.887 1.00 48.66 86 ARG A N 1
ATOM 639 C CA . ARG A 1 86 ? 5.002 -16.752 24.107 1.00 48.66 86 ARG A CA 1
ATOM 640 C C . ARG A 1 86 ? 6.057 -16.672 25.195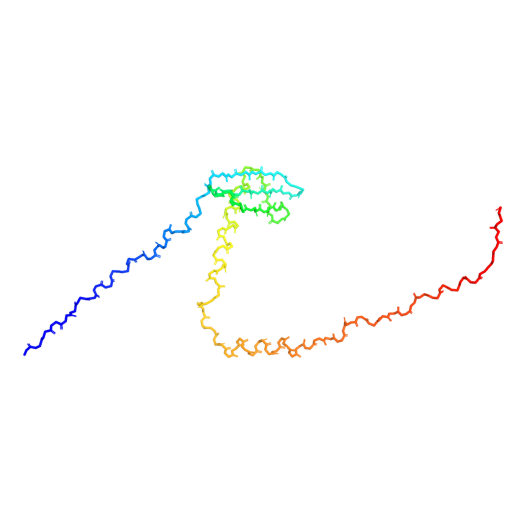 1.00 48.66 86 ARG A C 1
ATOM 642 O O . ARG A 1 86 ? 7.167 -16.236 24.937 1.00 48.66 86 ARG A O 1
ATOM 649 N N . GLY A 1 87 ? 5.675 -17.114 26.394 1.00 51.41 87 GLY A N 1
ATOM 650 C CA . GLY A 1 87 ? 6.575 -17.338 27.519 1.00 51.41 87 GLY A CA 1
ATOM 651 C C . GLY A 1 87 ? 7.778 -18.182 2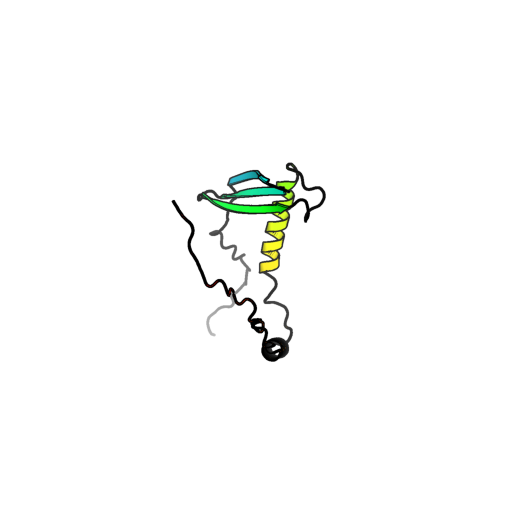7.114 1.00 51.41 87 GLY A C 1
ATOM 652 O O . GLY A 1 87 ? 7.714 -19.409 27.087 1.00 51.41 87 GLY A O 1
ATOM 653 N N . LYS A 1 88 ? 8.854 -17.489 26.776 1.00 53.78 88 LYS A N 1
ATOM 654 C CA . LYS A 1 88 ? 10.221 -17.943 26.926 1.00 53.78 88 LYS A CA 1
ATOM 655 C C . LYS A 1 88 ? 10.774 -17.018 27.992 1.00 53.78 88 LYS A C 1
ATOM 657 O O . LYS A 1 88 ? 10.912 -15.826 27.762 1.00 53.78 88 LYS A O 1
ATOM 662 N N . ASP A 1 89 ? 10.816 -17.571 29.191 1.00 55.53 89 ASP A N 1
ATOM 663 C CA . ASP A 1 89 ? 11.612 -17.176 30.346 1.00 55.53 89 ASP A CA 1
ATOM 664 C C . ASP A 1 89 ? 12.256 -15.783 30.229 1.00 55.53 89 ASP A C 1
ATOM 666 O O . ASP A 1 89 ? 13.269 -15.619 29.558 1.00 55.53 89 ASP A O 1
ATOM 670 N N . ALA A 1 90 ? 11.685 -14.783 30.914 1.00 62.66 90 ALA A N 1
ATOM 671 C CA . ALA A 1 90 ? 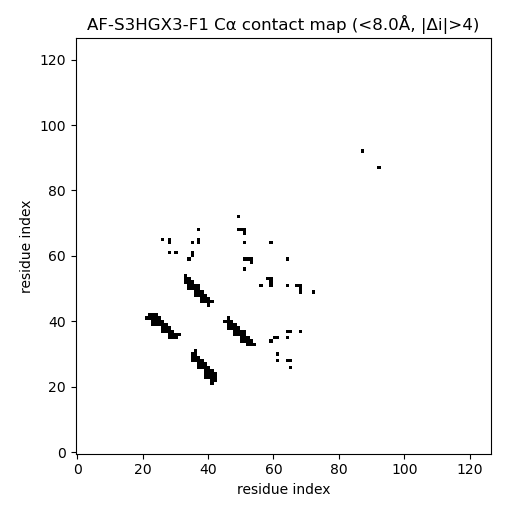12.258 -13.433 31.012 1.00 62.66 90 ALA A CA 1
ATOM 672 C C . ALA A 1 90 ? 13.747 -13.456 31.414 1.00 62.66 90 ALA A C 1
ATOM 674 O O . ALA A 1 90 ? 14.518 -12.628 30.953 1.00 62.66 90 ALA A O 1
ATOM 675 N N . ALA A 1 91 ? 14.155 -14.469 32.184 1.00 62.34 91 ALA A N 1
ATOM 676 C CA . ALA A 1 91 ? 15.544 -14.712 32.555 1.00 62.34 91 ALA A CA 1
ATOM 677 C C . ALA A 1 91 ? 16.470 -15.026 31.361 1.00 62.34 91 ALA A C 1
ATOM 679 O O . ALA A 1 91 ? 17.621 -14.618 31.378 1.00 62.34 91 ALA A O 1
ATOM 680 N N . LEU A 1 92 ? 15.984 -15.721 30.325 1.00 66.44 92 LEU A N 1
ATOM 681 C CA . LEU A 1 92 ? 16.772 -16.013 29.120 1.00 66.44 92 LEU A CA 1
ATOM 682 C C . LEU A 1 92 ? 16.915 -14.749 28.255 1.00 66.44 92 LEU A C 1
ATOM 684 O O . LEU A 1 92 ? 17.983 -14.461 27.734 1.00 66.44 92 LEU A O 1
ATOM 688 N N . LEU A 1 93 ? 15.842 -13.958 28.161 1.00 68.81 93 LEU A N 1
ATOM 689 C CA . LEU A 1 93 ? 15.845 -12.674 27.452 1.00 68.81 93 LEU A CA 1
ATOM 690 C C . LEU A 1 93 ? 16.792 -11.656 28.110 1.00 68.81 93 LEU A C 1
ATOM 692 O O . LEU A 1 93 ? 17.468 -10.913 27.408 1.00 68.81 93 LEU A O 1
ATOM 696 N N . GLU A 1 94 ? 16.840 -11.618 29.444 1.00 71.81 94 GLU A N 1
ATOM 697 C CA . GLU A 1 94 ? 17.776 -10.776 30.200 1.00 71.81 94 GLU A CA 1
ATOM 698 C C . GLU A 1 94 ? 19.238 -11.217 29.996 1.00 71.81 94 GLU A C 1
ATOM 700 O O . GLU A 1 94 ? 20.099 -10.361 29.819 1.00 71.81 94 GLU A O 1
ATOM 705 N N . GLU A 1 95 ? 19.514 -12.525 29.925 1.00 73.19 95 GLU A N 1
ATOM 706 C CA . GLU A 1 95 ? 20.855 -13.072 29.651 1.00 73.19 95 GLU A CA 1
ATOM 707 C C . GLU A 1 95 ? 21.348 -12.735 28.228 1.00 73.19 95 GLU A C 1
ATOM 709 O O . GLU A 1 95 ? 22.482 -12.292 28.065 1.00 73.19 95 GLU A O 1
ATOM 714 N N . GLU A 1 96 ? 20.490 -12.846 27.204 1.00 75.81 96 GLU A N 1
ATOM 715 C CA . GLU A 1 96 ? 20.832 -12.464 25.818 1.00 75.81 96 GLU A CA 1
ATOM 716 C C . GLU A 1 96 ? 21.064 -10.946 25.659 1.00 75.81 96 GLU A C 1
ATOM 718 O O . GLU A 1 96 ? 21.891 -10.516 24.851 1.00 75.81 96 GLU A O 1
ATOM 723 N N . LEU A 1 97 ? 20.336 -10.120 26.423 1.00 73.00 97 LEU A N 1
ATOM 724 C CA . LEU A 1 97 ? 20.526 -8.665 26.450 1.00 73.00 97 LEU A CA 1
ATOM 725 C C . LEU A 1 97 ? 21.844 -8.269 27.130 1.00 73.00 97 LEU A C 1
ATOM 727 O O . LEU A 1 97 ? 22.492 -7.332 26.664 1.00 73.00 97 LEU A O 1
ATOM 731 N N . GLU A 1 98 ? 22.234 -8.965 28.202 1.00 69.75 98 GLU A N 1
ATOM 732 C CA . GLU A 1 98 ? 23.510 -8.745 28.892 1.00 69.75 98 GLU A CA 1
ATOM 733 C C . GLU A 1 98 ? 24.690 -9.201 28.009 1.00 69.75 98 GLU A C 1
ATOM 735 O O . GLU A 1 98 ? 25.607 -8.415 27.784 1.00 69.75 98 GLU A O 1
ATOM 740 N N . GLU A 1 99 ? 24.615 -10.376 27.364 1.00 71.56 99 GLU A N 1
ATOM 741 C CA . GLU A 1 99 ? 25.659 -10.883 26.449 1.00 71.56 99 GLU A CA 1
ATOM 742 C C . GLU A 1 99 ? 25.912 -9.932 25.260 1.00 71.56 99 GLU A C 1
ATOM 744 O O . GLU A 1 99 ? 27.058 -9.655 24.903 1.00 71.56 99 GLU A O 1
ATOM 749 N N . GLY A 1 100 ? 24.853 -9.362 24.669 1.00 68.69 100 GLY A N 1
ATOM 750 C CA . GLY A 1 100 ? 24.972 -8.383 23.580 1.00 68.69 100 GLY A CA 1
ATOM 751 C C . GLY A 1 100 ? 25.513 -7.012 24.011 1.00 68.69 100 GLY A C 1
ATOM 752 O O . GLY A 1 100 ? 26.017 -6.261 23.173 1.00 68.69 100 GLY A O 1
ATOM 753 N N . LEU A 1 101 ? 25.415 -6.674 25.302 1.00 65.38 101 LEU A N 1
ATOM 754 C CA . LEU A 1 101 ? 26.028 -5.481 25.894 1.00 65.38 101 LEU A CA 1
ATOM 755 C C . LEU A 1 101 ? 27.498 -5.742 26.281 1.00 65.38 101 LEU A C 1
ATOM 757 O O . LEU A 1 101 ? 28.315 -4.818 26.252 1.00 65.38 101 LEU A O 1
ATOM 761 N N . GLU A 1 102 ? 27.826 -6.998 26.605 1.00 61.12 102 GLU A N 1
ATOM 762 C CA . GLU A 1 102 ? 29.162 -7.499 26.942 1.00 61.12 102 GLU A CA 1
ATOM 763 C C . GLU A 1 102 ? 30.038 -7.835 25.721 1.00 61.12 102 GLU A C 1
ATOM 765 O O . GLU A 1 102 ? 31.266 -7.719 25.842 1.00 61.12 102 GLU A O 1
ATOM 770 N N . ASP A 1 103 ? 29.468 -8.100 24.528 1.00 60.16 103 ASP A N 1
ATOM 771 C CA . ASP A 1 103 ? 30.152 -8.028 23.209 1.00 60.16 103 ASP A CA 1
ATOM 772 C C . ASP A 1 103 ? 30.429 -6.555 22.831 1.00 60.16 103 ASP A C 1
ATOM 774 O O . ASP A 1 103 ? 30.070 -6.002 21.792 1.00 60.16 103 ASP A O 1
ATOM 778 N N . THR A 1 104 ? 31.036 -5.892 23.811 1.00 64.06 104 THR A N 1
ATOM 779 C CA . THR A 1 104 ? 31.916 -4.746 23.788 1.00 64.06 104 THR A CA 1
ATOM 780 C C . THR A 1 104 ? 32.336 -4.423 22.373 1.00 64.06 104 THR A C 1
ATOM 782 O O . THR A 1 104 ? 33.211 -5.077 21.803 1.00 64.06 104 THR A O 1
ATOM 785 N N . PHE A 1 105 ? 31.739 -3.344 21.863 1.00 61.09 105 PHE A N 1
ATOM 786 C CA . PHE A 1 105 ? 32.447 -2.290 21.151 1.00 61.09 105 PHE A CA 1
ATOM 787 C C . PHE A 1 105 ? 33.915 -2.656 20.927 1.00 61.09 105 PHE A C 1
ATOM 789 O O . PHE A 1 105 ? 34.756 -2.363 21.790 1.00 61.09 105 PHE A O 1
ATOM 796 N N . PRO A 1 106 ? 34.275 -3.259 19.781 1.00 61.50 106 PRO A N 1
ATOM 797 C CA . PRO A 1 106 ? 35.654 -3.155 19.391 1.00 61.50 106 PRO A CA 1
ATOM 798 C C . PRO A 1 106 ? 35.884 -1.653 19.319 1.00 61.50 106 PRO A C 1
ATOM 800 O O . PRO A 1 106 ? 35.075 -0.907 18.762 1.00 61.50 106 PRO A O 1
ATOM 803 N N . ALA A 1 107 ? 36.956 -1.186 19.932 1.00 57.34 107 ALA A N 1
ATOM 804 C CA . ALA A 1 107 ? 37.520 0.093 19.571 1.00 57.34 107 ALA A CA 1
ATOM 805 C C . ALA A 1 107 ? 37.637 0.140 18.031 1.00 57.34 107 ALA A C 1
ATOM 807 O O . ALA A 1 107 ? 38.541 -0.434 17.432 1.00 57.34 107 ALA A O 1
ATOM 808 N N . SER A 1 108 ? 36.637 0.718 17.377 1.00 55.56 108 SER A N 1
ATOM 809 C CA . SER A 1 108 ? 36.529 0.908 15.932 1.00 55.56 108 SER A CA 1
ATOM 810 C C . SER A 1 108 ? 35.836 2.239 15.675 1.00 55.56 108 SER A C 1
ATOM 812 O O . SER A 1 108 ? 35.094 2.409 14.714 1.00 55.56 108 SER A O 1
ATOM 814 N N . ASP A 1 109 ? 36.165 3.225 16.510 1.00 62.53 109 ASP A N 1
ATOM 815 C CA . ASP A 1 109 ? 36.591 4.471 15.897 1.00 62.53 109 ASP A CA 1
ATOM 816 C C . ASP A 1 109 ? 37.816 4.099 15.043 1.00 62.53 109 ASP A C 1
ATOM 818 O O . ASP A 1 109 ? 38.796 3.568 15.586 1.00 62.53 109 ASP A O 1
ATOM 822 N N . PRO A 1 110 ? 37.745 4.210 13.708 1.00 69.31 110 PRO A N 1
ATOM 823 C CA . PRO A 1 110 ? 38.885 3.884 12.874 1.00 69.31 110 PRO A CA 1
ATOM 824 C C . PRO A 1 110 ? 40.081 4.705 13.360 1.00 69.31 110 PRO A C 1
ATOM 826 O O . PRO A 1 110 ? 39.982 5.920 13.536 1.00 69.31 110 PRO A O 1
ATOM 829 N N . VAL A 1 111 ? 41.232 4.056 13.558 1.00 57.19 111 VAL A N 1
ATOM 830 C CA . VAL A 1 111 ? 42.501 4.774 13.712 1.00 57.19 111 VAL A CA 1
ATOM 831 C C . VAL A 1 111 ? 42.646 5.699 12.507 1.00 57.19 111 VAL A C 1
ATOM 833 O O . VAL A 1 111 ? 42.858 5.247 11.382 1.00 57.19 111 VAL A O 1
ATOM 836 N N . SER A 1 112 ? 42.468 6.999 12.742 1.00 56.03 112 SER A N 1
ATOM 837 C CA . SER A 1 112 ? 42.650 8.032 11.732 1.00 56.03 112 SER A CA 1
ATOM 838 C C . SER A 1 112 ? 44.077 7.936 11.208 1.00 56.03 112 SER A C 1
ATOM 840 O O . SER A 1 112 ? 45.031 8.300 11.894 1.00 56.03 112 SER A O 1
ATOM 842 N N . VAL A 1 113 ? 44.229 7.426 9.988 1.00 54.47 113 VAL A N 1
ATOM 843 C CA . VAL A 1 113 ? 45.491 7.491 9.259 1.00 54.47 113 VAL A CA 1
ATOM 844 C C . VAL A 1 113 ? 45.739 8.960 8.936 1.00 54.47 113 VAL A C 1
ATOM 846 O O . VAL A 1 113 ? 45.117 9.546 8.052 1.00 54.47 113 VAL A O 1
ATOM 849 N N . THR A 1 114 ? 46.661 9.571 9.672 1.00 63.03 114 THR A N 1
ATOM 850 C CA . THR A 1 114 ? 47.325 10.804 9.268 1.00 63.03 114 THR A CA 1
ATOM 851 C C . THR A 1 114 ? 48.026 10.557 7.937 1.00 63.03 114 THR A C 1
ATOM 853 O O . THR A 1 114 ? 48.963 9.767 7.845 1.00 63.03 114 THR A O 1
ATOM 856 N N . GLY A 1 115 ? 47.577 11.243 6.889 1.00 60.78 115 GLY A N 1
ATOM 857 C CA . GLY A 1 115 ? 48.188 11.128 5.573 1.00 60.78 115 GLY A CA 1
ATOM 858 C C . GLY A 1 115 ? 47.677 12.163 4.585 1.00 60.78 115 GLY A C 1
ATOM 859 O O . GLY A 1 115 ? 46.894 11.823 3.712 1.00 60.78 115 GLY A O 1
ATOM 860 N N . SER A 1 116 ? 48.131 13.415 4.701 1.00 51.22 116 SER A N 1
ATOM 861 C CA . SER A 1 116 ? 48.764 14.117 3.573 1.00 51.22 116 SER A CA 1
ATOM 862 C C . SER A 1 116 ? 49.302 15.481 4.017 1.00 51.22 116 SER A C 1
ATOM 864 O O . SER A 1 116 ? 48.557 16.398 4.358 1.00 51.22 116 SER A O 1
ATOM 866 N N . SER A 1 117 ? 50.629 15.592 4.009 1.00 57.62 117 SER A N 1
ATOM 867 C CA . SER A 1 117 ? 51.372 16.844 4.089 1.00 57.62 117 SER A CA 1
ATOM 868 C C . SER A 1 117 ? 51.283 17.531 2.728 1.00 57.62 117 SER A C 1
ATOM 870 O O . SER A 1 117 ? 52.012 17.170 1.804 1.00 57.62 117 SER A O 1
ATOM 872 N N . ILE A 1 118 ? 50.400 18.521 2.581 1.00 52.94 118 ILE A N 1
ATOM 873 C CA . ILE A 1 118 ? 50.551 19.505 1.502 1.00 52.94 118 ILE A CA 1
ATOM 874 C C . ILE A 1 118 ? 51.661 20.469 1.924 1.00 52.94 118 ILE A C 1
ATOM 876 O O . ILE A 1 118 ? 51.430 21.557 2.443 1.00 52.94 118 ILE A O 1
ATOM 880 N N . SER A 1 119 ? 52.898 20.024 1.712 1.00 51.03 119 SER A N 1
ATOM 881 C CA . SER A 1 119 ? 54.014 20.930 1.489 1.00 51.03 119 SER A CA 1
ATOM 882 C C . SER A 1 119 ? 53.797 21.576 0.122 1.00 51.03 119 SER A C 1
ATOM 884 O O . SER A 1 119 ? 54.080 20.979 -0.914 1.00 51.03 119 SER A O 1
ATOM 886 N N . ALA A 1 120 ? 53.237 22.780 0.118 1.00 46.69 120 ALA A N 1
ATOM 887 C CA . ALA A 1 120 ? 53.290 23.683 -1.024 1.00 46.69 120 ALA A CA 1
ATOM 888 C C . ALA A 1 120 ? 53.621 25.085 -0.506 1.00 46.69 120 ALA A C 1
ATOM 890 O O . ALA A 1 120 ? 52.779 25.974 -0.413 1.00 46.69 120 ALA A O 1
ATOM 891 N N . HIS A 1 121 ? 54.878 25.239 -0.106 1.00 45.59 121 HIS A N 1
ATOM 892 C CA . HIS A 1 121 ? 55.537 26.528 0.025 1.00 45.59 121 HIS A CA 1
ATOM 893 C C . HIS A 1 121 ? 55.884 27.061 -1.385 1.00 45.59 121 HIS A C 1
ATOM 895 O O . HIS A 1 121 ? 56.768 26.490 -2.022 1.00 45.59 121 HIS A O 1
ATOM 901 N N . ASP A 1 122 ? 55.206 28.159 -1.777 1.00 58.16 122 ASP A N 1
ATOM 902 C CA . ASP A 1 122 ? 55.691 29.359 -2.525 1.00 58.16 122 ASP A CA 1
ATOM 903 C C . ASP A 1 122 ? 56.207 29.200 -3.990 1.00 58.16 122 ASP A C 1
ATOM 905 O O . ASP A 1 122 ? 56.625 28.097 -4.337 1.00 58.16 122 ASP A O 1
ATOM 909 N N . PRO A 1 123 ? 56.323 30.236 -4.877 1.00 55.97 123 PRO A N 1
ATOM 910 C CA . PRO A 1 123 ? 55.804 31.629 -4.946 1.00 55.97 123 PRO A CA 1
ATOM 911 C C . PRO A 1 123 ? 55.151 32.044 -6.313 1.00 55.97 123 PRO A C 1
ATOM 913 O O . PRO A 1 123 ? 55.365 31.437 -7.354 1.00 55.97 123 PRO A O 1
ATOM 916 N N . LYS A 1 124 ? 54.441 33.188 -6.328 1.00 51.22 124 LYS A N 1
ATOM 917 C CA . LYS A 1 124 ? 54.402 34.269 -7.365 1.00 51.22 124 LYS A CA 1
ATOM 918 C C . LYS A 1 124 ? 54.504 33.964 -8.893 1.00 51.22 124 LYS A C 1
ATOM 920 O O . LYS A 1 124 ? 55.596 33.782 -9.417 1.00 51.22 124 LYS A O 1
ATOM 925 N N . VAL A 1 125 ? 53.411 34.225 -9.634 1.00 53.12 125 VAL A N 1
ATOM 926 C CA . VAL A 1 125 ? 53.340 34.784 -11.021 1.00 53.12 125 VAL A CA 1
ATOM 927 C C . VAL A 1 125 ? 51.882 35.279 -11.207 1.00 53.12 125 VAL A C 1
ATOM 929 O O . VAL A 1 125 ? 50.971 34.536 -10.879 1.00 53.12 125 VAL A O 1
ATOM 932 N N . GLY A 1 126 ? 51.494 36.522 -11.504 1.00 45.94 126 GLY A N 1
ATOM 933 C CA . GLY A 1 126 ? 51.963 37.512 -12.467 1.00 45.94 126 GLY A CA 1
ATOM 934 C C . GLY A 1 126 ? 50.798 37.853 -13.419 1.00 45.94 126 GLY A C 1
ATOM 935 O O . GLY A 1 126 ? 50.619 37.126 -14.386 1.00 45.94 126 GLY A O 1
ATOM 936 N N . HIS A 1 127 ? 50.017 38.908 -13.136 1.00 39.31 127 HIS A N 1
ATOM 937 C CA . HIS A 1 127 ? 49.527 39.914 -14.099 1.00 39.31 127 HIS A CA 1
ATOM 938 C C . HIS A 1 127 ? 48.961 41.130 -13.345 1.00 39.31 127 HIS A C 1
ATOM 940 O O . HIS A 1 127 ? 48.294 40.915 -12.310 1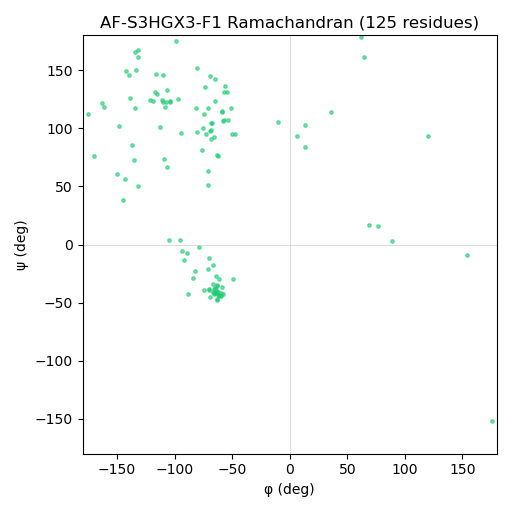.00 39.31 127 HIS A O 1
#

Solvent-accessible surface area (backbone atoms only — not comparable to full-atom values): 8667 Å² total; per-residue (Å²): 137,86,83,88,83,93,84,76,84,79,71,82,71,74,84,68,74,77,87,76,71,83,53,74,70,49,77,48,78,43,84,45,93,66,34,38,36,38,37,41,26,35,86,86,75,53,70,49,79,42,79,46,43,38,90,84,34,82,89,68,42,83,87,50,42,60,61,51,46,51,52,51,53,54,50,54,60,54,55,72,70,69,79,88,84,74,95,67,56,70,70,58,56,52,50,57,53,49,52,63,63,65,66,53,76,70,91,66,74,73,82,79,77,88,82,80,86,84,84,76,81,83,82,92,87,90,135

Nearest PDB structures (foldseek):
  1o7l-assembly1_B  TM=5.192E-01  e=7.393E-01  Escherichia coli
  5wg3-assembly1_A  TM=4.495E-01  e=3.224E+00  Homo sapiens
  4mk0-assembly1_A  TM=4.101E-01  e=2.852E+00  Homo sapiens
  3pvu-assembly1_A  TM=4.125E-01  e=3.645E+00  Bos taurus
  5he2-assembly1_A  TM=4.229E-01  e=4.954E+00  Bos taurus

Mean predicted aligned error: 19.34 Å

Secondary structure (DSSP, 8-state):
-----------------GGG---EEEEEEEEETTEEEEEEEETTS-EEEEEEETTTSTT--HHHHHHHHHHHHHHHHHHTT-SSS----HHHHHHHHHHHHHS---S-S------------------

Sequence (127 aa):
MLDNPDEKRFTWRNCQNPEISMAITDVTVHPKDGGFVVIFTDQSGNNISVTLYAAASPGLTSDNAITRARALLAATLQSSQVDGARGKDAALLEEELEEGLEDTFPASDPVSVTGSSISAHDPKVGH

pLDDT: mean 71.64, std 19.11, range [38.22, 96.88]